Protein AF-A0A7V1QQS4-F1 (afdb_monomer)

Secondary structure (DSSP, 8-state):
--GGGGTEEEHHHHHHHTTS-HHHHHHHHHTTSS--EEETTEEEEEHHHHHHHHHH-S-TT---TT------EEEE-TTT--EEEESS--S-SSHHHHHHHHHHHHHHHHTT---PPP-------PPP----------

Foldseek 3Di:
DDPVVVQKDFLVRLCVLQVHDSVVSVVCCVQVNFDWDDDDPGTIHGPVRSVVCVVVPDRPDDDDPPDQDQPFDWDAAPQPRDIATHSDDDNHRDPVSVVVVVVVVVVVVVVPDDDDDPPPDPDPDDDDDDDDDDDDDD

Sequence (138 aa):
MDTARMGMLSVSEAAAALGIPRRTVVRWVRSGRIHGERVGPVWAIPAAEVDRLQAEGRPRLGLPKGTKLSRRYQGTCVVCGQAFTASRPARFCSARCSARWRARERTARRQGSGAVPPAEGFTDGPPRRHPASHSSGQ

Solvent-accessible surface area (backbone atoms only — not comparable to full-atom values): 8846 Å² total; per-residue (Å²): 135,72,55,70,80,72,46,42,28,45,49,63,55,47,16,61,77,67,75,45,61,46,70,56,49,52,51,30,40,78,68,69,64,42,75,58,45,77,59,86,99,43,59,30,28,41,42,70,54,51,52,48,39,66,75,76,37,74,75,89,82,66,78,58,96,84,65,76,74,81,61,55,34,71,43,56,11,83,78,78,68,46,74,35,76,30,82,50,90,68,59,49,71,43,73,67,45,48,49,54,51,52,50,52,52,52,52,42,62,75,66,71,63,92,72,80,79,77,88,80,80,83,71,97,60,83,81,78,85,73,80,90,78,79,90,80,88,136

Mean predicted aligned error: 17.07 Å

Nearest PDB structures (foldseek):
  6ama-assembly1_B  TM=8.420E-01  e=2.361E-03  Streptomyces venezuelae
  6ama-assembly1_A  TM=8.068E-01  e=3.062E-03  Streptomyces venezuelae
  6amk-assembly1_B  TM=8.789E-01  e=2.152E-02  Streptomyces venezuelae
  5i44-assembly4_F-2  TM=6.785E-01  e=2.361E-03  Bacillus subtilis subsp. subtilis str. 168
  5i44-assembly4_I-2  TM=6.576E-01  e=7.607E-03  Bacillus subtilis subsp. subtilis str. 168

Radius of gyration: 26.61 Å; Cα contacts (8 Å, |Δi|>4): 123; chains: 1; bounding box: 49×49×76 Å

Structure (mmCIF, N/CA/C/O backbone):
data_AF-A0A7V1QQS4-F1
#
_entry.id   AF-A0A7V1QQS4-F1
#
loop_
_atom_site.group_PDB
_atom_site.id
_atom_site.type_symbol
_atom_site.label_atom_id
_atom_site.label_alt_id
_atom_site.label_comp_id
_atom_site.label_asym_id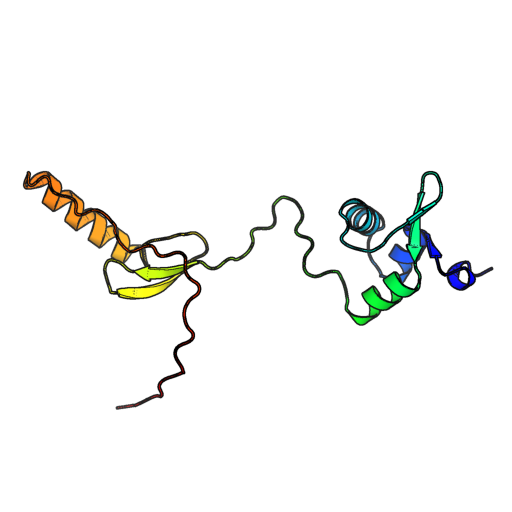
_atom_site.label_entity_id
_atom_site.label_seq_id
_atom_site.pdbx_PDB_ins_code
_atom_site.Cartn_x
_atom_site.Cartn_y
_atom_site.Cartn_z
_atom_site.occupancy
_atom_site.B_iso_or_equiv
_atom_site.auth_seq_id
_atom_site.auth_comp_id
_atom_site.auth_asym_id
_atom_site.auth_atom_id
_atom_site.pdbx_PDB_model_num
ATOM 1 N N . MET A 1 1 ? -14.427 -1.125 35.660 1.00 37.16 1 MET A N 1
ATOM 2 C CA . MET A 1 1 ? -15.566 -0.998 34.730 1.00 37.16 1 MET A CA 1
ATOM 3 C C . MET A 1 1 ? -14.989 -1.062 33.329 1.00 37.16 1 MET A C 1
ATOM 5 O O . MET A 1 1 ? -14.393 -0.091 32.890 1.00 37.16 1 MET A O 1
ATOM 9 N N . ASP A 1 2 ? -15.051 -2.237 32.704 1.00 42.53 2 ASP A N 1
ATOM 10 C CA . ASP A 1 2 ? -14.495 -2.504 31.374 1.00 42.53 2 ASP A CA 1
ATOM 11 C C . ASP A 1 2 ? -15.306 -1.797 30.283 1.00 42.53 2 ASP A C 1
ATOM 13 O O . ASP A 1 2 ? -16.403 -2.233 29.924 1.00 42.53 2 ASP A O 1
ATOM 17 N N . THR A 1 3 ? -14.748 -0.726 29.719 1.00 51.16 3 THR A N 1
ATOM 18 C CA . THR A 1 3 ? -15.269 -0.005 28.544 1.00 51.16 3 THR A CA 1
ATOM 19 C C . THR A 1 3 ? -15.437 -0.911 27.317 1.00 51.16 3 THR A C 1
ATOM 21 O O . THR A 1 3 ? -16.211 -0.589 26.417 1.00 51.16 3 THR A O 1
ATOM 24 N N . ALA A 1 4 ? -14.812 -2.098 27.315 1.00 45.38 4 ALA A N 1
ATOM 25 C CA . ALA A 1 4 ? -15.001 -3.143 26.309 1.00 45.38 4 ALA A CA 1
ATOM 26 C C . ALA A 1 4 ? -16.475 -3.566 26.129 1.00 45.38 4 ALA A C 1
ATOM 28 O O . ALA A 1 4 ? -16.871 -3.950 25.030 1.00 45.38 4 ALA A O 1
ATOM 29 N N . ARG A 1 5 ? -17.328 -3.428 27.158 1.00 50.91 5 ARG A N 1
ATOM 30 C CA . ARG A 1 5 ? -18.770 -3.727 27.042 1.00 50.91 5 ARG A CA 1
ATOM 31 C C . ARG A 1 5 ? -19.572 -2.707 26.223 1.00 50.91 5 ARG A C 1
ATOM 33 O O . ARG A 1 5 ? -20.674 -3.034 25.800 1.00 50.91 5 ARG A O 1
ATOM 40 N N . MET A 1 6 ? -19.036 -1.514 25.957 1.00 63.22 6 MET A N 1
ATOM 41 C CA . MET A 1 6 ? -19.658 -0.503 25.083 1.00 63.22 6 MET A CA 1
ATOM 42 C C . MET A 1 6 ? -19.162 -0.580 23.631 1.00 63.22 6 MET A C 1
ATOM 44 O O . MET A 1 6 ? -19.418 0.326 22.843 1.00 63.22 6 MET A O 1
ATOM 48 N N . GLY A 1 7 ? -18.460 -1.658 23.259 1.00 86.44 7 GLY A N 1
ATOM 49 C CA . GLY A 1 7 ? -18.121 -1.973 21.868 1.00 86.44 7 GLY A CA 1
ATOM 50 C C . GLY A 1 7 ? -17.153 -1.001 21.191 1.00 86.44 7 GLY A C 1
ATOM 51 O O . GLY A 1 7 ? -16.861 -1.175 20.011 1.00 86.44 7 GLY A O 1
ATOM 52 N N . MET A 1 8 ? -16.626 -0.007 21.908 1.00 89.81 8 MET A N 1
ATOM 53 C CA . MET A 1 8 ? -15.652 0.956 21.407 1.00 89.81 8 MET A CA 1
ATOM 54 C C . MET A 1 8 ? -14.504 1.126 22.392 1.00 89.81 8 MET A C 1
ATOM 56 O O . MET A 1 8 ? -14.709 1.283 23.592 1.00 89.81 8 MET A O 1
ATOM 60 N N . LEU A 1 9 ? -13.289 1.123 21.860 1.00 93.25 9 LEU A N 1
ATOM 61 C CA . LEU A 1 9 ? -12.052 1.335 22.590 1.00 93.25 9 LEU A CA 1
ATOM 62 C C . LEU A 1 9 ? -11.481 2.698 22.217 1.00 93.25 9 LEU A C 1
ATOM 64 O O . LEU A 1 9 ? -11.476 3.104 21.056 1.00 93.25 9 LEU A O 1
ATOM 68 N N . SER A 1 10 ? -10.916 3.404 23.185 1.00 93.88 10 SER A N 1
ATOM 69 C CA . SER A 1 10 ? -10.041 4.531 22.892 1.00 93.88 10 SER A CA 1
ATOM 70 C C . SER A 1 10 ? -8.813 4.069 22.101 1.00 93.88 10 SER A C 1
ATOM 72 O O . SER A 1 10 ? -8.389 2.912 22.150 1.00 93.88 10 SER A O 1
ATOM 74 N N . VAL A 1 11 ? -8.154 5.011 21.425 1.00 94.56 11 VAL A N 1
ATOM 75 C CA . VAL A 1 11 ? -6.859 4.752 20.772 1.00 94.56 11 VAL A CA 1
ATOM 76 C C . VAL A 1 11 ? -5.844 4.109 21.727 1.00 94.56 11 VAL A C 1
ATOM 78 O O . VAL A 1 11 ? -5.043 3.283 21.298 1.00 94.56 11 VAL A O 1
ATOM 81 N N . SER A 1 12 ? -5.839 4.507 23.003 1.00 94.69 12 SER A N 1
ATOM 82 C CA . SER A 1 12 ? -4.890 3.990 23.994 1.00 94.69 12 SER A CA 1
ATOM 83 C C . SER A 1 12 ? -5.196 2.539 24.374 1.00 94.69 12 SER A C 1
ATOM 85 O O . SER A 1 12 ? -4.273 1.731 24.425 1.00 94.69 12 SER A O 1
ATOM 87 N N . GLU A 1 13 ? -6.469 2.198 24.574 1.00 94.56 13 GLU A N 1
ATOM 88 C CA . GLU A 1 13 ? -6.901 0.822 24.860 1.00 94.56 13 GLU A CA 1
ATOM 89 C C . GLU A 1 13 ? -6.634 -0.094 23.660 1.00 94.56 13 GLU A C 1
ATOM 91 O O . GLU A 1 13 ? -6.006 -1.139 23.812 1.00 94.56 13 GLU A O 1
ATOM 96 N N . ALA A 1 14 ? -6.991 0.335 22.445 1.00 94.00 14 ALA A N 1
ATOM 97 C CA . ALA A 1 14 ? -6.694 -0.418 21.227 1.00 94.00 14 ALA A CA 1
ATOM 98 C C . ALA A 1 14 ? -5.179 -0.604 21.014 1.00 94.00 14 ALA A C 1
ATOM 100 O O . ALA A 1 14 ? -4.726 -1.660 20.583 1.00 94.00 14 ALA A O 1
ATOM 101 N N . ALA A 1 15 ? -4.370 0.411 21.334 1.00 94.44 15 ALA A N 1
ATOM 102 C CA . ALA A 1 15 ? -2.913 0.326 21.252 1.00 94.44 15 ALA A CA 1
ATOM 103 C C . ALA A 1 15 ? -2.333 -0.714 22.221 1.00 94.44 15 ALA A C 1
ATOM 105 O O . ALA A 1 15 ? -1.455 -1.484 21.823 1.00 94.44 15 ALA A O 1
ATOM 106 N N . ALA A 1 16 ? -2.835 -0.749 23.459 1.00 94.50 16 ALA A N 1
ATOM 107 C CA . ALA A 1 16 ? -2.453 -1.743 24.455 1.00 94.50 16 ALA A CA 1
ATOM 108 C C . ALA A 1 16 ? -2.872 -3.156 24.018 1.00 94.50 16 ALA A C 1
ATOM 110 O O . ALA A 1 16 ? -2.036 -4.057 24.012 1.00 94.50 16 ALA A O 1
ATOM 111 N N . ALA A 1 17 ? -4.113 -3.322 23.550 1.00 92.31 17 ALA A N 1
ATOM 112 C CA . ALA A 1 17 ? -4.643 -4.601 23.073 1.00 92.31 17 ALA A CA 1
ATOM 113 C C . ALA A 1 17 ? -3.878 -5.163 21.860 1.00 92.31 17 ALA A C 1
ATOM 115 O O . ALA A 1 17 ? -3.700 -6.373 21.733 1.00 92.31 17 ALA A O 1
ATOM 116 N N . LEU A 1 18 ? -3.397 -4.290 20.970 1.00 88.31 18 LEU A N 1
ATOM 117 C CA . LEU A 1 18 ? -2.648 -4.667 19.766 1.00 88.31 18 LEU A CA 1
ATOM 118 C C . LEU A 1 18 ? -1.126 -4.733 19.980 1.00 88.31 18 LEU A C 1
ATOM 120 O O . LEU A 1 18 ? -0.394 -5.088 19.050 1.00 88.31 18 LEU A O 1
ATOM 124 N N . GLY A 1 19 ? -0.621 -4.336 21.153 1.00 89.81 19 GLY A N 1
ATOM 125 C CA . GLY A 1 19 ? 0.816 -4.266 21.431 1.00 89.81 19 GLY A CA 1
ATOM 126 C C . GLY A 1 19 ? 1.575 -3.331 20.477 1.00 89.81 19 GLY A C 1
ATOM 127 O O . GLY A 1 19 ? 2.683 -3.645 20.031 1.00 89.81 19 GLY A O 1
ATOM 128 N N . ILE A 1 20 ? 0.974 -2.198 20.093 1.00 87.44 20 ILE A N 1
ATOM 129 C CA . ILE A 1 20 ? 1.573 -1.224 19.164 1.00 87.44 20 ILE A CA 1
ATOM 130 C C . ILE A 1 20 ? 1.556 0.199 19.723 1.00 87.44 20 ILE A C 1
ATOM 132 O O . ILE A 1 20 ? 0.678 0.555 20.500 1.00 87.44 20 ILE A O 1
ATOM 136 N N . PRO A 1 21 ? 2.479 1.080 19.291 1.00 91.44 21 PRO A N 1
ATOM 137 C CA . PRO A 1 21 ? 2.489 2.459 19.764 1.00 91.44 21 PRO A CA 1
ATOM 138 C C . PRO A 1 21 ? 1.196 3.206 19.412 1.00 91.44 21 PRO A C 1
ATOM 140 O O . PRO A 1 21 ? 0.790 3.231 18.248 1.00 91.44 21 PRO A O 1
ATOM 143 N N . ARG A 1 22 ? 0.629 3.940 20.378 1.00 94.19 22 ARG A N 1
ATOM 144 C CA . ARG A 1 22 ? -0.563 4.793 20.197 1.00 94.19 22 ARG A CA 1
ATOM 145 C C . ARG A 1 22 ? -0.488 5.686 18.952 1.00 94.19 22 ARG A C 1
ATOM 147 O O . ARG A 1 22 ? -1.451 5.788 18.200 1.00 94.19 22 ARG A O 1
ATOM 154 N N . ARG A 1 23 ? 0.676 6.294 18.677 1.00 92.31 23 ARG A N 1
ATOM 155 C CA . ARG A 1 23 ? 0.902 7.135 17.479 1.00 92.31 23 ARG A CA 1
ATOM 156 C C . ARG A 1 23 ? 0.627 6.401 16.162 1.00 92.31 23 ARG A C 1
ATOM 158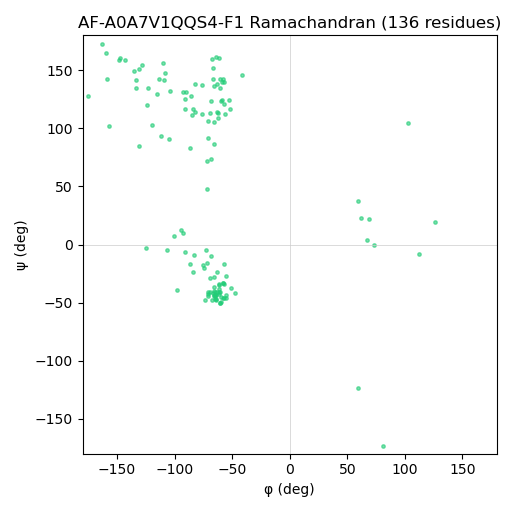 O O . ARG A 1 23 ? 0.182 7.014 15.196 1.00 92.31 23 ARG A O 1
ATOM 165 N N . THR A 1 24 ? 0.901 5.098 16.118 1.00 88.81 24 THR A N 1
ATOM 166 C CA . THR A 1 24 ? 0.685 4.247 14.947 1.00 88.81 24 THR A CA 1
ATOM 167 C C . THR A 1 24 ? -0.804 4.028 14.729 1.00 88.81 24 THR A C 1
ATOM 169 O O . THR A 1 24 ? -1.270 4.202 13.607 1.00 88.81 24 THR A O 1
ATOM 172 N N . VAL A 1 25 ? -1.543 3.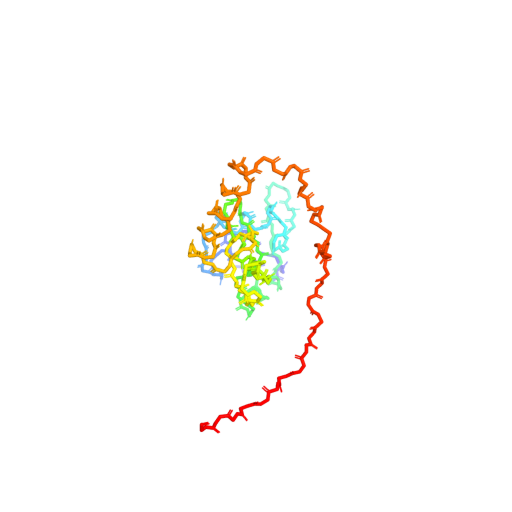752 15.806 1.00 92.19 25 VAL A N 1
ATOM 173 C CA . VAL A 1 25 ? -3.004 3.617 15.790 1.00 92.19 25 VAL A CA 1
ATOM 174 C C . VAL A 1 25 ? -3.658 4.917 15.319 1.00 92.19 25 VAL A C 1
ATOM 176 O O . VAL A 1 25 ? -4.400 4.900 14.343 1.00 92.19 25 VAL A O 1
ATOM 179 N N . VAL A 1 26 ? -3.283 6.071 15.895 1.00 92.25 26 VAL A N 1
ATOM 180 C CA . VAL A 1 26 ? -3.7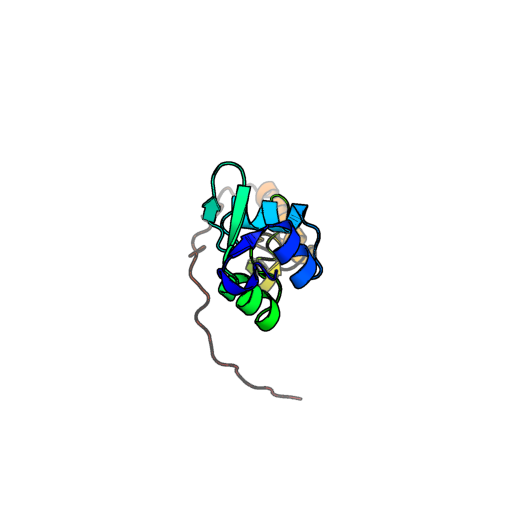62 7.390 15.426 1.00 92.25 26 VAL A CA 1
ATOM 181 C C . VAL A 1 26 ? -3.470 7.588 13.940 1.00 92.25 26 VAL A C 1
ATOM 183 O O . VAL A 1 26 ? -4.339 8.033 13.193 1.00 92.25 26 VAL A O 1
ATOM 186 N N . ARG A 1 27 ? -2.249 7.272 13.486 1.00 89.69 27 ARG A N 1
ATOM 187 C CA . ARG A 1 27 ? -1.878 7.405 12.072 1.00 89.69 27 ARG A CA 1
ATOM 188 C C . ARG A 1 27 ? -2.755 6.528 11.187 1.00 89.69 27 ARG A C 1
ATOM 190 O O . ARG A 1 27 ? -3.115 6.957 10.096 1.00 89.69 27 ARG A O 1
ATOM 197 N N . TRP A 1 28 ? -3.056 5.305 11.612 1.00 90.00 28 TRP A N 1
ATOM 198 C CA . TRP A 1 28 ? -3.876 4.373 10.847 1.00 90.00 28 TRP A CA 1
ATOM 199 C C . TRP A 1 28 ? -5.319 4.842 10.740 1.00 90.00 28 TRP A C 1
ATOM 201 O O . TRP A 1 28 ? -5.797 4.948 9.616 1.00 90.00 28 TRP A O 1
ATOM 211 N N . VAL A 1 29 ? -5.940 5.245 11.849 1.00 91.94 29 VAL A N 1
ATOM 212 C CA . VAL A 1 29 ? -7.299 5.807 11.837 1.00 91.94 29 VAL A CA 1
ATOM 213 C C . VAL A 1 29 ? -7.356 7.063 10.961 1.00 91.94 29 VAL A C 1
ATOM 215 O O . VAL A 1 29 ? -8.151 7.148 10.033 1.00 91.94 29 VAL A O 1
ATOM 218 N N . ARG A 1 30 ? -6.426 8.012 11.150 1.00 89.19 30 ARG A N 1
ATOM 219 C CA . ARG A 1 30 ? -6.378 9.258 10.356 1.00 89.19 30 ARG A CA 1
ATOM 220 C C . ARG A 1 30 ? -6.133 9.046 8.863 1.00 89.19 30 ARG A C 1
ATOM 222 O O . ARG A 1 30 ? -6.430 9.940 8.081 1.00 89.19 30 ARG A O 1
ATOM 229 N N . SER A 1 31 ? -5.528 7.924 8.478 1.00 83.00 31 SER A N 1
ATOM 230 C CA . SER A 1 31 ? -5.285 7.581 7.072 1.00 83.00 31 SER A CA 1
ATOM 231 C C . SER A 1 31 ? -6.300 6.584 6.512 1.00 83.00 31 SER A C 1
ATOM 233 O O . SER A 1 31 ? -6.099 6.116 5.396 1.00 83.00 31 SER A O 1
ATOM 235 N N . GLY A 1 32 ? -7.350 6.247 7.272 1.00 86.94 32 GLY A N 1
ATOM 236 C CA . GLY A 1 32 ? -8.402 5.318 6.855 1.00 86.94 32 GLY A CA 1
ATOM 237 C C . GLY A 1 32 ? -7.945 3.862 6.723 1.00 86.94 32 GLY A C 1
ATOM 238 O O . GLY A 1 32 ? -8.543 3.099 5.978 1.00 86.94 32 GLY A O 1
ATOM 239 N N . ARG A 1 33 ? -6.854 3.467 7.393 1.00 85.38 33 ARG A N 1
ATOM 240 C CA . ARG A 1 33 ? -6.308 2.093 7.321 1.00 85.38 33 ARG A CA 1
ATOM 241 C C . ARG A 1 33 ? -6.976 1.116 8.272 1.00 85.38 33 ARG A C 1
ATOM 243 O O . ARG A 1 33 ? -6.840 -0.085 8.079 1.00 85.38 33 ARG A O 1
ATOM 250 N N . ILE A 1 34 ? -7.563 1.643 9.336 1.00 90.69 34 ILE A N 1
ATOM 251 C CA . ILE A 1 34 ? -8.374 0.901 10.295 1.00 90.69 34 ILE A CA 1
ATOM 252 C C . ILE A 1 34 ? -9.613 1.740 10.564 1.00 90.69 34 ILE A C 1
ATOM 254 O O . ILE A 1 34 ? -9.540 2.975 10.497 1.00 90.69 34 ILE A O 1
ATOM 258 N N . HIS A 1 35 ? -10.723 1.075 10.850 1.00 91.38 35 HIS A N 1
ATOM 259 C CA . HIS A 1 35 ? -11.968 1.750 11.181 1.00 91.38 35 HIS A CA 1
ATOM 260 C C . HIS A 1 35 ? -11.824 2.505 12.505 1.00 91.38 35 HIS A C 1
ATOM 262 O O . HIS A 1 35 ? -11.240 2.016 13.473 1.00 91.38 35 HIS A O 1
ATOM 268 N N . GLY A 1 36 ? -12.327 3.730 12.532 1.00 92.56 36 GLY A N 1
ATOM 269 C CA . GLY A 1 36 ? -12.353 4.545 13.729 1.00 92.56 36 GLY A CA 1
ATOM 270 C C . GLY A 1 36 ? -13.413 5.621 13.599 1.00 92.56 36 GLY A C 1
ATOM 271 O O . GLY A 1 36 ? -13.619 6.188 12.528 1.00 92.56 36 GLY A O 1
ATOM 272 N N . GLU A 1 37 ? -14.076 5.900 14.707 1.00 93.19 37 GLU A N 1
ATOM 273 C CA . GLU A 1 37 ? -15.191 6.826 14.803 1.00 93.19 37 GLU A CA 1
ATOM 274 C C . GLU A 1 37 ? -14.786 8.031 15.645 1.00 93.19 37 GLU A C 1
ATOM 276 O O . GLU A 1 37 ? -14.024 7.925 16.611 1.00 93.19 37 GLU A O 1
ATOM 281 N N . ARG A 1 38 ? -15.257 9.216 15.252 1.00 92.06 38 ARG A N 1
ATOM 282 C CA . ARG A 1 38 ? -15.014 10.431 16.027 1.00 92.06 38 ARG A CA 1
ATOM 283 C C . ARG A 1 38 ? -16.042 10.542 17.140 1.00 92.06 38 ARG A C 1
ATOM 285 O O . ARG A 1 38 ? -17.219 10.752 16.873 1.00 92.06 38 ARG A O 1
ATOM 292 N N . VAL A 1 39 ? -15.562 10.496 18.377 1.00 88.94 39 VAL A N 1
ATOM 293 C CA . VAL A 1 39 ? -16.354 10.754 19.580 1.00 88.94 39 VAL A CA 1
ATOM 294 C C . VAL A 1 39 ? -15.836 12.058 20.182 1.00 88.94 39 VAL A C 1
ATOM 296 O O . VAL A 1 39 ? -14.821 12.096 20.880 1.00 88.94 39 VAL A O 1
ATOM 299 N N . GLY A 1 40 ? -16.474 13.169 19.812 1.00 87.81 40 GLY A N 1
ATOM 300 C CA . GLY A 1 40 ? -15.998 14.513 20.144 1.00 87.81 40 GLY A CA 1
ATOM 301 C C . GLY A 1 40 ? -14.588 14.788 19.583 1.00 87.81 40 GLY A C 1
ATOM 302 O O . GLY A 1 40 ? -14.381 14.684 18.367 1.00 87.81 40 GLY A O 1
ATOM 303 N N . PRO A 1 41 ? -13.597 15.154 20.424 1.00 87.56 41 PRO A N 1
ATOM 304 C CA . PRO A 1 41 ? -12.237 15.444 19.969 1.00 87.56 41 PRO A CA 1
ATOM 305 C C . PRO A 1 41 ? -11.357 14.194 19.801 1.00 87.56 41 PRO A C 1
ATOM 307 O O . PRO A 1 41 ? -10.240 14.305 19.288 1.00 87.56 41 PRO A O 1
ATOM 310 N N . VAL A 1 42 ? -11.816 13.018 20.237 1.00 88.69 42 VAL A N 1
ATOM 311 C CA . VAL A 1 42 ? -11.017 11.787 20.247 1.00 88.69 42 VAL A CA 1
ATOM 312 C C . VAL A 1 42 ? -11.499 10.776 19.210 1.00 88.69 42 VAL A C 1
ATOM 314 O O . VAL A 1 42 ? -12.644 10.795 18.764 1.00 88.69 42 VAL A O 1
ATOM 317 N N . TRP A 1 43 ? -10.587 9.887 18.816 1.00 93.69 43 TRP A N 1
ATOM 318 C CA . TRP A 1 43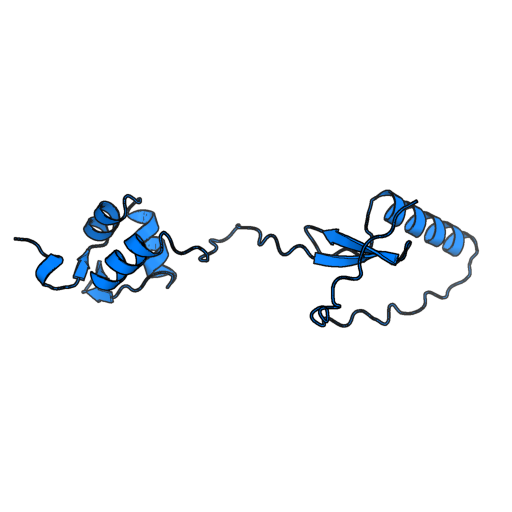 ? -10.911 8.713 18.013 1.00 93.69 43 TRP A CA 1
ATOM 319 C C . TRP A 1 43 ? -11.251 7.541 18.931 1.00 93.69 43 TRP A C 1
ATOM 321 O O . TRP A 1 43 ? -10.485 7.233 19.850 1.00 93.69 43 TRP A O 1
ATOM 331 N N . ALA A 1 44 ? -12.362 6.883 18.638 1.00 94.00 44 ALA A N 1
ATOM 332 C CA . ALA A 1 44 ? -12.742 5.595 19.183 1.00 94.00 44 ALA A CA 1
ATOM 333 C C . ALA A 1 44 ? -12.620 4.532 18.082 1.00 94.00 44 ALA A C 1
ATOM 335 O O . ALA A 1 44 ? -12.779 4.827 16.901 1.00 94.00 44 ALA A O 1
ATOM 336 N N . ILE A 1 45 ? -12.274 3.310 18.451 1.00 94.88 45 ILE A N 1
ATOM 337 C CA . ILE A 1 45 ? -12.035 2.187 17.546 1.00 94.88 45 ILE A CA 1
ATOM 338 C C . ILE A 1 45 ? -12.971 1.077 18.000 1.00 94.88 45 ILE A C 1
ATOM 340 O O . ILE A 1 45 ? -12.867 0.663 19.156 1.00 94.88 45 ILE A O 1
ATOM 344 N N . PRO A 1 46 ? -13.886 0.593 17.151 1.00 94.56 46 PRO A N 1
ATOM 345 C CA . PRO A 1 46 ? -14.783 -0.478 17.557 1.00 94.56 46 PRO A CA 1
ATOM 346 C C . PRO A 1 46 ? -14.028 -1.728 18.014 1.00 94.56 46 PRO A C 1
ATOM 348 O O . PRO A 1 46 ? -13.006 -2.088 17.434 1.00 94.56 46 PRO A O 1
ATOM 351 N N . ALA A 1 47 ? -14.537 -2.405 19.041 1.00 93.00 47 ALA A N 1
ATOM 352 C CA . ALA A 1 47 ? -13.938 -3.623 19.588 1.00 93.00 47 ALA A CA 1
ATOM 353 C C . ALA A 1 47 ? -13.751 -4.687 18.503 1.00 93.00 47 ALA A C 1
ATOM 355 O O . ALA A 1 47 ? -12.651 -5.201 18.340 1.00 93.00 47 ALA A O 1
ATOM 356 N N . ALA A 1 48 ? -14.764 -4.871 17.652 1.00 92.25 48 ALA A N 1
ATOM 357 C CA . ALA A 1 48 ? -14.701 -5.778 16.510 1.00 92.25 48 ALA A CA 1
ATOM 358 C C . ALA A 1 48 ? -13.560 -5.449 15.528 1.00 92.25 48 ALA A C 1
ATOM 360 O O . ALA A 1 48 ? -12.978 -6.349 14.927 1.00 92.25 48 ALA A O 1
ATOM 361 N N . GLU A 1 49 ? -13.210 -4.168 15.366 1.00 92.94 49 GLU A N 1
ATOM 362 C CA . GLU A 1 49 ? -12.067 -3.773 14.536 1.00 92.94 49 GLU A CA 1
ATOM 363 C C . GLU A 1 49 ? -10.749 -4.191 15.195 1.00 92.94 49 GLU A C 1
ATOM 365 O O . GLU A 1 49 ? -9.840 -4.669 14.517 1.00 92.94 49 GLU A O 1
ATOM 370 N N . VAL A 1 50 ? -10.638 -4.039 16.518 1.00 93.19 50 VAL A N 1
ATOM 371 C CA . VAL A 1 50 ? -9.468 -4.492 17.281 1.00 93.19 50 VAL A CA 1
ATOM 372 C C . VAL A 1 50 ? -9.342 -6.014 17.222 1.00 93.19 50 VAL A C 1
ATOM 374 O O . VAL A 1 50 ? -8.251 -6.500 16.926 1.00 93.19 50 VAL A O 1
ATOM 377 N N . ASP A 1 51 ? -10.442 -6.747 17.397 1.00 92.12 51 ASP A N 1
ATOM 378 C CA . ASP A 1 51 ? -10.482 -8.210 17.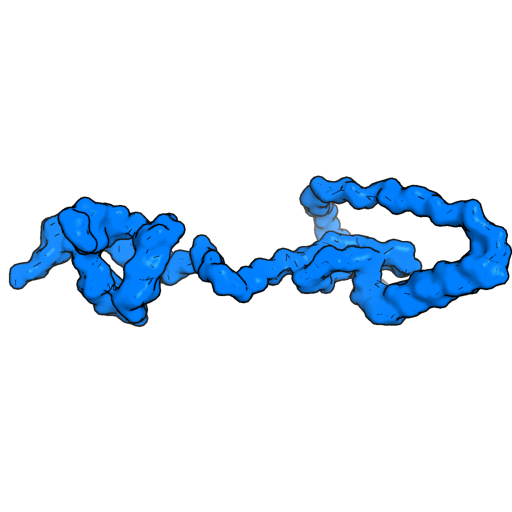296 1.00 92.12 51 ASP A CA 1
ATOM 379 C C . ASP A 1 51 ? -10.048 -8.679 15.899 1.00 92.12 51 ASP A C 1
ATOM 381 O O . ASP A 1 51 ? -9.189 -9.557 15.765 1.00 92.12 51 ASP A O 1
ATOM 385 N N . ARG A 1 52 ? -10.552 -8.028 14.836 1.00 90.88 52 ARG A N 1
ATOM 386 C CA . ARG A 1 52 ? -10.124 -8.298 13.453 1.00 90.88 52 ARG A CA 1
ATOM 387 C C . ARG A 1 52 ? -8.615 -8.112 13.297 1.00 90.88 52 ARG A C 1
ATOM 389 O O . ARG A 1 52 ? -7.939 -8.953 12.713 1.00 90.88 52 ARG A O 1
ATOM 396 N N . LEU A 1 53 ? -8.069 -7.022 13.836 1.00 88.81 53 LEU A N 1
ATOM 397 C CA . LEU A 1 53 ? -6.638 -6.714 13.766 1.00 88.81 53 LEU A CA 1
ATOM 398 C C . LEU A 1 53 ? -5.769 -7.663 14.600 1.00 88.81 53 LEU A C 1
ATOM 400 O O . LEU A 1 53 ? -4.608 -7.878 14.248 1.00 88.81 53 LEU A O 1
ATOM 404 N N . GLN A 1 54 ? -6.295 -8.228 15.686 1.00 87.81 54 GLN A N 1
ATOM 405 C CA . GLN A 1 54 ? -5.613 -9.276 16.444 1.00 87.81 54 GLN A CA 1
ATOM 406 C C . GLN A 1 54 ? -5.574 -10.593 15.658 1.00 87.81 54 GLN A C 1
ATOM 408 O O . GLN A 1 54 ? -4.527 -11.239 15.624 1.00 87.81 54 GLN A O 1
ATOM 413 N N . ALA A 1 55 ? -6.667 -10.954 14.979 1.00 82.94 55 ALA A N 1
ATOM 414 C CA . ALA A 1 55 ? -6.773 -12.189 14.201 1.00 82.94 55 ALA A CA 1
ATOM 415 C C . ALA A 1 55 ? -5.985 -12.147 12.876 1.00 82.94 55 ALA A C 1
ATOM 417 O O . ALA A 1 55 ? -5.227 -13.062 12.556 1.00 82.94 55 ALA A O 1
ATOM 418 N N . GLU A 1 56 ? -6.138 -11.076 12.096 1.00 79.69 56 GLU A N 1
ATOM 419 C CA . GLU A 1 56 ? -5.517 -10.917 10.770 1.00 79.69 56 GLU A CA 1
ATOM 420 C C . GLU A 1 56 ? -4.100 -10.323 10.850 1.00 79.69 56 GLU A C 1
ATOM 422 O O . GLU A 1 56 ? -3.302 -10.401 9.905 1.00 79.69 56 GLU A O 1
ATOM 427 N N . GLY A 1 57 ? -3.777 -9.721 11.994 1.00 74.31 57 GLY A N 1
ATOM 428 C CA . GLY A 1 57 ? -2.564 -8.959 12.216 1.00 74.31 57 GLY A CA 1
ATOM 429 C C . GLY A 1 57 ? -2.641 -7.530 11.672 1.00 74.31 57 GLY A C 1
ATOM 430 O O . GLY A 1 57 ? -3.664 -7.015 11.222 1.00 74.31 57 GLY A O 1
ATOM 431 N N . ARG A 1 58 ? -1.497 -6.843 11.727 1.00 73.81 58 ARG A N 1
ATOM 432 C CA . ARG A 1 58 ? -1.390 -5.428 11.342 1.00 73.81 58 ARG A CA 1
ATOM 433 C C . ARG A 1 58 ? -1.786 -5.227 9.868 1.00 73.81 58 ARG A C 1
ATOM 435 O O . ARG A 1 58 ? -1.346 -6.024 9.035 1.00 73.81 58 ARG A O 1
ATOM 442 N N . PRO A 1 59 ? -2.473 -4.124 9.502 1.00 69.12 59 PRO A N 1
ATOM 443 C CA . PRO A 1 59 ? -2.865 -3.854 8.120 1.00 69.12 59 PRO A CA 1
ATOM 444 C C . PRO A 1 59 ? -1.636 -3.866 7.205 1.00 69.12 59 PRO A C 1
ATOM 446 O O . PRO A 1 59 ? -0.756 -3.003 7.311 1.00 69.12 59 PRO A O 1
ATOM 449 N N . ARG A 1 60 ? -1.548 -4.866 6.318 1.00 55.50 60 ARG A N 1
ATOM 450 C CA . ARG A 1 60 ? -0.335 -5.124 5.521 1.00 55.50 60 ARG A CA 1
ATOM 451 C C . ARG A 1 60 ? -0.131 -4.135 4.373 1.00 55.50 60 ARG A C 1
ATOM 453 O O . ARG A 1 60 ? 1.003 -3.965 3.931 1.00 55.50 60 ARG A O 1
ATOM 460 N N . LEU A 1 61 ? -1.166 -3.402 3.955 1.00 54.56 61 LEU A N 1
ATOM 461 C CA . LEU A 1 61 ? -1.013 -2.260 3.052 1.00 54.56 61 LEU A CA 1
ATOM 462 C C . LEU A 1 61 ? -1.754 -1.022 3.549 1.00 54.56 61 LEU A C 1
ATOM 464 O O . LEU A 1 61 ? -2.830 -0.651 3.104 1.00 54.56 61 LEU A O 1
ATOM 468 N N . GLY A 1 62 ? -1.058 -0.301 4.417 1.00 52.41 62 GLY A N 1
ATOM 469 C CA . GLY A 1 62 ? -1.074 1.146 4.382 1.00 52.41 62 GLY A CA 1
ATOM 470 C C . GLY A 1 62 ? 0.349 1.631 4.157 1.00 52.41 62 GLY A C 1
ATOM 471 O O . GLY A 1 62 ? 1.140 1.637 5.103 1.00 52.41 62 GLY A O 1
ATOM 472 N N . LEU A 1 63 ? 0.715 2.053 2.946 1.00 52.84 63 LEU A N 1
ATOM 473 C CA . LEU A 1 63 ? 2.075 2.548 2.723 1.00 52.84 63 LEU A CA 1
ATOM 474 C C . LEU A 1 63 ? 2.172 4.019 3.159 1.00 52.84 63 LEU A C 1
ATOM 476 O O . LEU A 1 63 ? 1.458 4.867 2.628 1.00 52.84 63 LEU A O 1
ATOM 480 N N . PRO A 1 64 ? 2.955 4.356 4.204 1.00 49.38 64 PRO A N 1
ATOM 481 C CA . PRO A 1 64 ? 3.286 5.747 4.503 1.00 49.38 64 PRO A CA 1
ATOM 482 C C . PRO A 1 64 ? 4.182 6.338 3.403 1.00 49.38 64 PRO A C 1
ATOM 484 O O . PRO A 1 64 ? 4.843 5.607 2.663 1.00 49.38 64 PRO A O 1
ATOM 487 N N . LYS A 1 65 ? 4.224 7.674 3.313 1.00 36.41 65 LYS A N 1
ATOM 488 C CA . LYS A 1 65 ? 5.079 8.406 2.365 1.00 36.41 65 LYS A CA 1
ATOM 489 C C . LYS A 1 65 ? 6.531 7.910 2.503 1.00 36.41 65 LYS A C 1
ATOM 491 O O . LYS A 1 65 ? 7.110 8.027 3.578 1.00 36.41 65 LYS A O 1
ATOM 496 N N . GLY A 1 66 ? 7.085 7.317 1.440 1.00 46.41 66 GLY A N 1
ATOM 497 C CA . GLY A 1 66 ? 8.474 6.827 1.386 1.00 46.41 66 GLY A CA 1
ATOM 498 C C . GLY A 1 66 ? 8.665 5.306 1.310 1.00 46.41 66 GLY A C 1
ATOM 499 O O . GLY A 1 66 ? 9.780 4.857 1.046 1.00 46.41 66 GLY A O 1
ATOM 500 N N . THR A 1 67 ? 7.619 4.488 1.466 1.00 50.78 67 THR A N 1
ATOM 501 C CA . THR A 1 67 ? 7.741 3.043 1.209 1.00 50.78 67 THR A CA 1
ATOM 502 C C . THR A 1 67 ? 7.755 2.787 -0.303 1.00 50.78 67 THR A C 1
ATOM 504 O O . THR A 1 67 ? 6.759 3.015 -0.988 1.00 50.78 67 THR A O 1
ATOM 507 N N . LYS A 1 68 ? 8.891 2.329 -0.850 1.00 47.69 68 LYS A N 1
ATOM 508 C CA . LYS A 1 68 ? 8.989 1.925 -2.261 1.00 47.69 68 LYS A CA 1
ATOM 509 C C . LYS A 1 68 ? 8.169 0.649 -2.445 1.00 47.69 68 LYS A C 1
ATOM 511 O O . LYS A 1 68 ? 8.552 -0.392 -1.917 1.00 47.69 68 LYS A O 1
ATOM 516 N N . LEU A 1 69 ? 7.066 0.713 -3.196 1.00 53.41 69 LEU A N 1
ATOM 517 C CA . LEU A 1 69 ? 6.453 -0.507 -3.716 1.00 53.41 69 LEU A CA 1
ATOM 518 C C . LEU A 1 69 ? 7.530 -1.232 -4.524 1.00 53.41 69 LEU A C 1
ATOM 520 O O . LEU A 1 69 ? 8.057 -0.679 -5.489 1.00 53.41 69 LEU A O 1
ATOM 524 N N . SER A 1 70 ? 7.848 -2.465 -4.146 1.00 52.91 70 SER A N 1
ATOM 525 C CA . SER A 1 70 ? 8.688 -3.375 -4.923 1.00 52.91 70 SER A CA 1
ATOM 526 C C . SER A 1 70 ? 7.931 -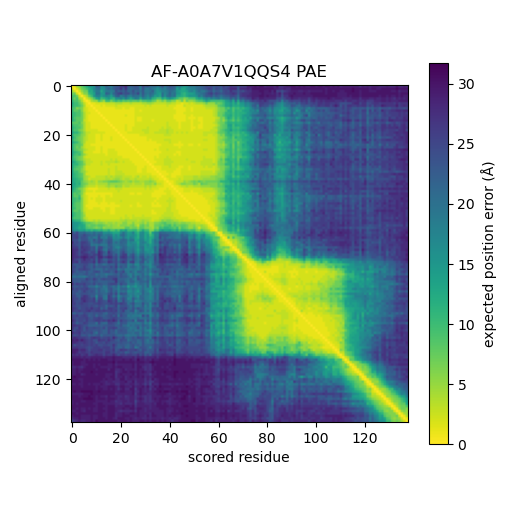3.866 -6.159 1.00 52.91 70 SER A C 1
ATOM 528 O O . SER A 1 70 ? 7.883 -5.063 -6.434 1.00 52.91 70 SER A O 1
ATOM 530 N N . ARG A 1 71 ? 7.308 -2.946 -6.912 1.00 57.38 71 ARG A N 1
ATOM 531 C CA . ARG A 1 71 ? 6.720 -3.236 -8.214 1.00 57.38 71 ARG A CA 1
ATOM 532 C C . ARG A 1 71 ? 7.899 -3.591 -9.116 1.00 57.38 71 ARG A C 1
ATOM 534 O O . ARG A 1 71 ? 8.531 -2.726 -9.714 1.00 57.38 71 ARG A O 1
ATOM 541 N N . ARG A 1 72 ? 8.273 -4.871 -9.082 1.00 66.56 72 ARG A N 1
ATOM 542 C CA . ARG A 1 72 ? 9.308 -5.437 -9.928 1.00 66.56 72 ARG A CA 1
ATOM 543 C C . ARG A 1 72 ? 8.757 -5.337 -11.334 1.00 66.56 72 ARG A C 1
ATOM 545 O O . ARG A 1 72 ? 7.817 -6.041 -11.686 1.00 66.56 72 ARG A O 1
ATOM 552 N N . TYR A 1 73 ? 9.293 -4.394 -12.086 1.00 71.31 73 TYR A N 1
ATOM 553 C CA . TYR A 1 73 ? 8.995 -4.224 -13.484 1.00 71.31 73 TYR A CA 1
ATOM 554 C C . TYR A 1 73 ? 9.460 -5.482 -14.209 1.00 71.31 73 TYR A C 1
ATOM 556 O O . TYR A 1 73 ? 10.653 -5.794 -14.200 1.00 71.31 73 TYR A O 1
ATOM 564 N N . GLN A 1 74 ? 8.507 -6.225 -14.757 1.00 84.62 74 GLN A N 1
ATOM 565 C CA . GLN A 1 74 ? 8.772 -7.381 -15.599 1.00 84.62 74 GLN A CA 1
ATOM 566 C C . GLN A 1 74 ? 8.791 -6.891 -17.040 1.00 84.62 74 GLN A C 1
ATOM 568 O O . GLN A 1 74 ? 7.900 -6.151 -17.451 1.00 84.62 74 GLN A O 1
ATOM 573 N N . GLY A 1 75 ? 9.810 -7.263 -17.801 1.00 86.38 75 GLY A N 1
ATOM 574 C CA . GLY A 1 75 ? 9.898 -6.869 -19.198 1.00 86.38 75 GLY A CA 1
ATOM 575 C C . GLY A 1 75 ? 10.893 -7.713 -19.966 1.00 86.38 75 GLY A C 1
ATOM 576 O O . GLY A 1 75 ? 11.638 -8.502 -19.387 1.00 86.38 75 GLY A O 1
ATOM 577 N N . THR A 1 76 ? 10.912 -7.523 -21.278 1.00 94.25 76 THR A N 1
ATOM 578 C CA . THR A 1 76 ? 11.803 -8.244 -22.186 1.00 94.25 76 THR A CA 1
ATOM 579 C C . THR A 1 76 ? 12.944 -7.333 -22.616 1.00 94.25 76 THR A C 1
ATOM 581 O O . THR A 1 76 ? 12.742 -6.172 -22.971 1.00 94.25 76 THR A O 1
ATOM 584 N N . CYS A 1 77 ? 14.175 -7.833 -22.548 1.00 91.88 77 CYS A N 1
ATOM 585 C CA . CYS A 1 77 ? 15.354 -7.073 -22.939 1.00 91.88 77 CYS A CA 1
ATOM 586 C C . CYS A 1 77 ? 15.372 -6.844 -24.456 1.00 91.88 77 CYS A C 1
ATOM 588 O O . CYS A 1 77 ? 15.450 -7.804 -25.216 1.00 91.88 77 CYS A O 1
ATOM 590 N N . VAL A 1 78 ? 15.431 -5.589 -24.910 1.00 90.94 78 VAL A N 1
ATOM 591 C CA . VAL A 1 78 ? 15.455 -5.259 -26.355 1.00 90.94 78 VAL A CA 1
ATOM 592 C C . VAL A 1 78 ? 16.751 -5.674 -27.070 1.00 90.94 78 VAL A C 1
ATOM 594 O O . VAL A 1 78 ? 16.851 -5.601 -28.288 1.00 90.94 78 VAL A O 1
ATOM 597 N N . VAL A 1 79 ? 17.776 -6.082 -26.314 1.00 90.62 79 VAL A N 1
ATOM 598 C CA . VAL A 1 79 ? 19.096 -6.461 -26.847 1.00 90.62 79 VAL A CA 1
ATOM 599 C C . VAL A 1 79 ? 19.248 -7.968 -26.998 1.00 90.62 79 VAL A C 1
ATOM 601 O O . VAL A 1 79 ? 19.887 -8.413 -27.949 1.00 90.62 79 VAL A O 1
ATOM 604 N N . CYS A 1 80 ? 18.731 -8.745 -26.044 1.00 91.25 80 CYS A N 1
ATOM 605 C CA . CYS A 1 80 ? 18.916 -10.198 -26.002 1.00 91.25 80 CYS A CA 1
ATOM 606 C C . CYS A 1 80 ? 17.612 -11.001 -25.934 1.00 91.25 80 CYS A C 1
ATOM 608 O O . CYS A 1 80 ? 17.677 -12.223 -25.907 1.00 91.25 80 CYS A O 1
ATOM 610 N N . GLY A 1 81 ? 16.448 -10.353 -25.854 1.00 90.25 81 GLY A N 1
ATOM 611 C CA . GLY A 1 81 ? 15.144 -11.022 -25.824 1.00 90.25 81 GLY A CA 1
ATOM 612 C C . GLY A 1 81 ? 14.802 -11.739 -24.513 1.00 90.25 81 GLY A C 1
ATOM 613 O O . GLY A 1 81 ? 13.723 -12.302 -24.398 1.00 90.25 81 GLY A O 1
ATOM 614 N N . GLN A 1 82 ? 15.682 -11.725 -23.509 1.00 89.81 82 GLN A N 1
ATOM 615 C CA . GLN A 1 82 ? 15.419 -12.376 -22.222 1.00 89.81 82 GLN A CA 1
ATOM 616 C C . GLN A 1 82 ? 14.449 -11.561 -21.360 1.00 89.81 82 GLN A C 1
ATOM 618 O O . GLN A 1 82 ? 14.598 -10.339 -21.236 1.00 89.81 82 GLN A O 1
ATOM 623 N N . ALA A 1 83 ? 13.497 -12.250 -20.727 1.00 91.00 83 ALA A N 1
ATOM 624 C CA . ALA A 1 83 ? 12.650 -11.677 -19.689 1.00 91.00 83 ALA A CA 1
ATOM 625 C C . ALA A 1 83 ? 13.487 -11.339 -18.444 1.00 91.00 83 ALA A C 1
ATOM 627 O O . ALA A 1 83 ? 14.418 -12.061 -18.087 1.00 91.00 83 ALA A O 1
ATOM 628 N N . PHE A 1 84 ? 13.178 -10.231 -17.777 1.00 89.31 84 PHE A N 1
ATOM 629 C CA . PHE A 1 84 ? 13.867 -9.816 -16.560 1.00 89.31 84 PHE A CA 1
ATOM 630 C C . PHE A 1 84 ? 12.932 -9.086 -15.602 1.00 89.31 84 PHE A C 1
ATOM 632 O O . PHE A 1 84 ? 11.898 -8.548 -15.996 1.00 89.31 84 PHE A O 1
ATOM 639 N N . THR A 1 85 ? 13.336 -9.035 -14.331 1.00 87.75 85 THR A N 1
ATOM 640 C CA . THR A 1 85 ? 12.646 -8.274 -13.285 1.00 87.75 85 THR A CA 1
ATOM 641 C C . THR A 1 85 ? 13.543 -7.155 -12.768 1.00 87.75 85 THR A C 1
ATOM 643 O O . THR A 1 85 ? 14.681 -7.420 -12.385 1.00 87.75 85 THR A O 1
ATOM 646 N N . ALA A 1 86 ? 13.046 -5.923 -12.706 1.00 80.69 86 ALA A N 1
ATOM 647 C CA . ALA A 1 86 ? 13.810 -4.764 -12.251 1.00 80.69 86 ALA A CA 1
ATOM 648 C C . ALA A 1 86 ? 13.047 -3.945 -11.212 1.00 80.69 86 ALA A C 1
ATOM 650 O O . ALA A 1 86 ? 11.827 -3.864 -11.225 1.00 80.69 86 ALA A O 1
ATOM 651 N N . SER A 1 87 ? 13.766 -3.269 -10.321 1.00 75.31 87 SER A N 1
ATOM 652 C CA . SER A 1 87 ? 13.153 -2.414 -9.292 1.00 75.31 87 SER A CA 1
ATOM 653 C C . SER A 1 87 ? 12.573 -1.097 -9.841 1.00 75.31 87 SER A C 1
ATOM 655 O O . SER A 1 87 ? 12.008 -0.316 -9.079 1.00 75.31 87 SER A O 1
ATOM 657 N N . ARG A 1 88 ? 12.764 -0.809 -11.136 1.00 74.12 88 ARG A N 1
ATOM 658 C CA . ARG A 1 88 ? 12.275 0.371 -11.874 1.00 74.12 88 ARG A CA 1
ATOM 659 C C . ARG A 1 88 ? 12.001 -0.035 -13.333 1.00 74.12 88 ARG A C 1
ATOM 661 O O . ARG A 1 88 ? 12.608 -1.014 -13.774 1.00 74.12 88 ARG A O 1
ATOM 668 N N . PRO A 1 89 ? 11.171 0.704 -14.092 1.00 80.88 89 PRO A N 1
ATOM 669 C CA . PRO A 1 89 ? 11.028 0.494 -15.531 1.00 80.88 89 PRO A CA 1
ATOM 670 C C . PRO A 1 89 ? 12.390 0.528 -16.229 1.00 80.88 89 PRO A C 1
ATOM 672 O O . PRO A 1 89 ? 13.150 1.486 -16.082 1.00 80.88 89 PRO A O 1
ATOM 675 N N . ALA A 1 90 ? 12.717 -0.536 -16.954 1.00 85.44 90 ALA A N 1
ATOM 676 C CA . ALA A 1 90 ? 13.970 -0.664 -17.686 1.00 85.44 90 ALA A CA 1
ATOM 677 C C . ALA A 1 90 ? 13.721 -1.384 -19.015 1.00 85.44 90 ALA A C 1
ATOM 679 O O . ALA A 1 90 ? 12.726 -2.082 -19.175 1.00 85.44 90 ALA A O 1
ATOM 680 N N . ARG A 1 91 ? 14.632 -1.208 -19.977 1.00 88.88 91 ARG A N 1
ATOM 681 C CA . ARG A 1 91 ? 14.566 -1.840 -21.313 1.00 88.88 91 ARG A CA 1
ATOM 682 C C . ARG A 1 91 ? 15.581 -2.975 -21.487 1.00 88.88 91 ARG A C 1
ATOM 684 O O . ARG A 1 91 ? 15.607 -3.632 -22.525 1.00 88.88 91 ARG A O 1
ATOM 691 N N . PHE A 1 92 ? 16.443 -3.183 -20.490 1.00 92.56 92 PHE A N 1
ATOM 692 C CA . PHE A 1 92 ? 17.578 -4.098 -20.561 1.00 92.56 92 PHE A CA 1
ATOM 693 C C . PHE A 1 92 ? 17.656 -4.963 -19.306 1.00 92.56 92 PHE A C 1
ATOM 695 O O . PHE A 1 92 ? 17.482 -4.454 -18.200 1.00 92.56 92 PHE A O 1
ATOM 702 N N . CYS A 1 93 ? 18.010 -6.237 -19.479 1.00 89.56 93 CYS A N 1
ATOM 703 C CA . CYS A 1 93 ? 18.161 -7.175 -18.367 1.00 89.56 93 CYS A CA 1
ATOM 704 C C . CYS A 1 93 ? 19.436 -6.958 -17.532 1.00 89.56 93 CYS A C 1
ATOM 706 O O . CYS A 1 93 ? 19.505 -7.427 -16.402 1.00 89.56 93 CYS A O 1
ATOM 708 N N . SER A 1 94 ? 20.461 -6.279 -18.068 1.00 87.94 94 SER A N 1
ATOM 709 C CA . SER A 1 94 ? 21.756 -6.100 -17.393 1.00 87.94 94 SER A CA 1
ATOM 710 C C . SER A 1 94 ? 22.571 -4.920 -17.934 1.00 87.94 94 SER A C 1
ATOM 712 O O . SER A 1 94 ? 22.333 -4.427 -19.043 1.00 87.94 94 SER A O 1
ATOM 714 N N . ALA A 1 95 ? 23.595 -4.510 -17.173 1.00 89.25 95 ALA A N 1
ATOM 715 C CA . ALA A 1 95 ? 24.575 -3.499 -17.582 1.00 89.25 95 ALA A CA 1
ATOM 716 C C . ALA A 1 95 ? 25.314 -3.875 -18.881 1.00 89.25 95 ALA A C 1
ATOM 718 O O . ALA A 1 95 ? 25.614 -3.013 -19.703 1.00 89.25 95 ALA A O 1
ATOM 719 N N . ARG A 1 96 ? 25.548 -5.172 -19.116 1.00 93.56 96 ARG A N 1
ATOM 720 C CA . ARG A 1 96 ? 26.176 -5.661 -20.351 1.00 93.56 96 ARG A CA 1
ATOM 721 C C . ARG A 1 96 ? 25.290 -5.412 -21.571 1.00 93.56 96 ARG A C 1
ATOM 723 O O . ARG A 1 96 ? 25.774 -4.941 -22.598 1.00 93.56 96 ARG A O 1
ATOM 730 N N . CYS A 1 97 ? 23.991 -5.695 -21.461 1.00 91.69 97 CYS A N 1
ATOM 731 C CA . CYS A 1 97 ? 23.051 -5.445 -22.553 1.00 91.69 97 CYS A CA 1
ATOM 732 C C . CYS A 1 97 ? 22.884 -3.946 -22.825 1.00 91.69 97 CYS A C 1
ATOM 734 O O . CYS A 1 97 ? 22.916 -3.539 -23.985 1.00 91.69 97 CYS A O 1
ATOM 736 N N . SER A 1 98 ? 22.800 -3.110 -21.785 1.00 91.88 98 SER A N 1
ATOM 737 C CA . SER A 1 98 ? 22.723 -1.655 -21.974 1.00 91.88 98 SER A CA 1
ATOM 738 C C . SER A 1 98 ? 24.008 -1.072 -22.583 1.00 91.88 98 SER A C 1
ATOM 740 O O . SER A 1 98 ? 23.933 -0.201 -23.449 1.00 91.88 98 SER A O 1
ATOM 742 N N . ALA A 1 99 ? 25.187 -1.588 -22.217 1.00 90.62 99 ALA A N 1
ATOM 743 C CA . ALA A 1 99 ? 26.458 -1.203 -22.830 1.00 90.62 99 ALA A CA 1
ATOM 744 C C . ALA A 1 99 ? 26.531 -1.602 -24.314 1.00 90.62 99 ALA A C 1
ATOM 746 O O . ALA A 1 99 ? 26.929 -0.785 -25.146 1.00 90.62 99 ALA A O 1
ATOM 747 N N . ARG A 1 100 ? 26.087 -2.819 -24.665 1.00 90.56 100 ARG A N 1
ATOM 748 C CA . ARG A 1 100 ? 26.031 -3.294 -26.059 1.00 90.56 100 ARG A CA 1
ATOM 749 C C . ARG A 1 100 ? 25.101 -2.432 -26.914 1.00 90.56 100 ARG A C 1
ATOM 751 O O . ARG A 1 100 ? 25.468 -2.081 -28.031 1.00 90.56 100 ARG A O 1
ATOM 758 N N . TRP A 1 101 ? 23.934 -2.060 -26.387 1.00 89.94 101 TRP A N 1
ATOM 759 C CA . TRP A 1 101 ? 23.013 -1.141 -27.063 1.00 89.94 101 TRP A CA 1
ATOM 760 C C . TRP A 1 101 ? 23.656 0.230 -27.313 1.00 89.94 101 TRP A C 1
ATOM 762 O O . TRP A 1 101 ? 23.706 0.692 -28.449 1.00 89.94 101 TRP A O 1
ATOM 772 N N . ARG A 1 102 ? 24.253 0.840 -26.280 1.00 88.25 102 ARG A N 1
ATOM 773 C CA . ARG A 1 102 ? 24.949 2.135 -26.403 1.00 88.25 102 ARG A CA 1
ATOM 774 C C . ARG A 1 102 ? 26.140 2.086 -27.360 1.00 88.25 102 ARG A C 1
ATOM 776 O O . ARG A 1 102 ? 26.438 3.076 -28.019 1.00 88.25 102 ARG A O 1
ATOM 783 N N . ALA A 1 103 ? 26.855 0.964 -27.430 1.00 85.06 103 ALA A N 1
ATOM 784 C CA . ALA A 1 103 ? 27.931 0.777 -28.399 1.00 85.06 103 ALA A CA 1
ATOM 785 C C . ALA A 1 103 ? 27.389 0.803 -29.835 1.00 85.06 103 ALA A C 1
ATOM 787 O O . ALA A 1 103 ? 27.912 1.571 -30.638 1.00 85.06 103 ALA A O 1
ATOM 788 N N . ARG A 1 104 ? 26.300 0.062 -30.107 1.00 81.88 104 ARG A N 1
ATOM 789 C CA . ARG A 1 104 ? 25.609 0.057 -31.410 1.00 81.88 104 ARG A CA 1
ATOM 790 C C . ARG A 1 104 ? 25.139 1.454 -31.816 1.00 81.88 104 ARG A C 1
ATOM 792 O O . ARG A 1 104 ? 25.401 1.876 -32.938 1.00 81.88 104 ARG A O 1
ATOM 799 N N . GLU A 1 105 ? 24.513 2.194 -30.899 1.00 78.62 105 GLU A N 1
ATOM 800 C CA . GLU A 1 105 ? 24.075 3.573 -31.162 1.00 78.62 105 GLU A CA 1
ATOM 801 C C . GLU A 1 105 ? 25.250 4.516 -31.458 1.00 78.62 105 GLU A C 1
ATOM 803 O O . GLU A 1 105 ? 25.163 5.341 -32.365 1.00 78.62 105 GLU A O 1
ATOM 808 N N . ARG A 1 106 ? 26.372 4.397 -30.733 1.00 71.38 106 ARG A N 1
ATOM 809 C CA . ARG A 1 106 ? 27.568 5.218 -30.995 1.00 71.38 106 ARG A CA 1
ATOM 810 C C . ARG A 1 106 ? 28.178 4.930 -32.365 1.00 71.38 106 ARG A C 1
ATOM 812 O O . ARG A 1 106 ? 28.576 5.873 -33.042 1.00 71.38 106 ARG A O 1
ATOM 819 N N . THR A 1 107 ? 28.247 3.664 -32.781 1.00 70.00 107 THR A N 1
ATOM 820 C CA . THR A 1 107 ? 28.704 3.301 -34.132 1.00 70.00 107 THR A CA 1
ATOM 821 C C . THR A 1 107 ? 27.747 3.804 -35.208 1.00 70.00 107 THR A C 1
ATOM 823 O O . THR A 1 107 ? 28.214 4.406 -36.166 1.00 70.00 107 THR A O 1
ATOM 826 N N . ALA A 1 108 ? 26.429 3.670 -35.018 1.00 67.62 108 ALA A N 1
ATOM 827 C CA . ALA A 1 108 ? 25.433 4.170 -35.970 1.00 67.62 108 ALA A CA 1
ATOM 828 C C . ALA A 1 108 ? 25.509 5.698 -36.144 1.00 67.62 108 ALA A C 1
ATOM 830 O O . ALA A 1 108 ? 25.466 6.200 -37.263 1.00 67.62 108 ALA A O 1
ATOM 831 N N . ARG A 1 109 ? 25.716 6.445 -35.047 1.00 60.44 109 ARG A N 1
ATOM 832 C CA . ARG A 1 109 ? 25.924 7.905 -35.091 1.00 60.44 109 ARG A CA 1
ATOM 833 C C . ARG A 1 109 ? 27.217 8.299 -35.805 1.00 60.44 109 ARG A C 1
ATOM 835 O O . ARG A 1 109 ? 27.211 9.260 -36.561 1.00 60.44 109 ARG A O 1
ATOM 842 N N . ARG A 1 110 ? 28.314 7.563 -35.587 1.00 60.41 110 ARG A N 1
ATOM 843 C CA . ARG A 1 110 ? 29.585 7.790 -36.302 1.00 60.41 110 ARG A CA 1
ATOM 844 C C . ARG A 1 110 ? 29.475 7.502 -37.801 1.00 60.41 110 ARG A C 1
ATOM 846 O O . ARG A 1 110 ? 30.200 8.109 -38.573 1.00 60.41 110 ARG A O 1
ATOM 853 N N . GLN A 1 111 ? 28.576 6.603 -38.193 1.00 62.25 111 GLN A N 1
ATOM 854 C CA . GLN A 1 111 ? 28.340 6.199 -39.582 1.00 62.25 111 GLN A CA 1
ATOM 855 C C . GLN A 1 111 ? 27.228 7.016 -40.275 1.00 62.25 111 GLN A C 1
ATOM 857 O O . GLN A 1 111 ? 26.805 6.662 -41.370 1.00 62.25 111 GLN A O 1
ATOM 862 N N . GLY A 1 112 ? 26.745 8.107 -39.661 1.00 56.00 112 GLY A N 1
ATOM 863 C CA . GLY A 1 112 ? 25.962 9.138 -40.354 1.00 56.00 112 GLY A CA 1
ATOM 864 C C . GLY A 1 112 ? 24.624 8.698 -40.963 1.00 56.00 112 GLY A C 1
ATOM 865 O O . GLY A 1 112 ? 24.137 9.362 -41.867 1.00 56.00 112 GLY A O 1
ATOM 866 N N . SER A 1 113 ? 24.008 7.610 -40.495 1.00 55.56 113 SER A N 1
ATOM 867 C CA . SER A 1 113 ? 22.718 7.138 -41.023 1.00 55.56 113 SER A CA 1
ATOM 868 C C . SER A 1 113 ? 21.595 7.458 -40.036 1.00 55.56 113 SER A C 1
ATOM 870 O O . SER A 1 113 ? 21.320 6.706 -39.100 1.00 55.56 113 SER A O 1
ATOM 872 N N . GLY A 1 114 ? 20.982 8.630 -40.199 1.00 51.75 114 GLY A N 1
ATOM 873 C CA . GLY A 1 114 ? 19.826 9.063 -39.422 1.00 51.75 114 GLY A CA 1
ATOM 874 C C . GLY A 1 114 ? 18.568 8.278 -39.786 1.00 51.75 114 GLY A C 1
ATOM 875 O O . GLY A 1 114 ? 17.828 8.689 -40.666 1.00 51.75 114 GLY A O 1
ATOM 876 N N . ALA A 1 115 ? 18.300 7.177 -39.088 1.00 50.72 115 ALA A N 1
ATOM 877 C CA . ALA A 1 115 ? 16.960 6.603 -38.979 1.00 50.72 115 ALA A CA 1
ATOM 878 C C . ALA A 1 115 ? 16.882 5.754 -37.704 1.00 50.72 115 ALA A C 1
ATOM 880 O O . ALA A 1 115 ? 17.394 4.638 -37.643 1.00 50.72 115 ALA A O 1
ATOM 881 N N . VAL A 1 116 ? 16.266 6.297 -36.654 1.00 51.56 116 VAL A N 1
ATOM 882 C CA . VAL A 1 116 ? 15.857 5.501 -35.491 1.00 51.56 116 VAL A CA 1
ATOM 883 C C . VAL A 1 116 ? 14.429 5.033 -35.777 1.00 51.56 116 VAL A C 1
ATOM 885 O O . VAL A 1 116 ? 13.561 5.897 -35.899 1.00 51.56 116 VAL A O 1
ATOM 888 N N . PRO A 1 117 ? 14.145 3.722 -35.901 1.00 51.91 117 PRO A N 1
ATOM 889 C CA . PRO A 1 117 ? 12.762 3.271 -35.986 1.00 51.91 117 PRO A CA 1
ATOM 890 C C . PRO A 1 117 ? 12.041 3.618 -34.670 1.00 51.91 117 PRO A C 1
ATOM 892 O O . PRO A 1 117 ? 12.638 3.461 -33.594 1.00 51.91 117 PRO A O 1
ATOM 895 N N . PRO A 1 118 ? 10.790 4.114 -34.717 1.00 48.75 118 PRO A N 1
ATOM 896 C CA . PRO A 1 118 ? 10.031 4.402 -33.511 1.00 48.75 118 PRO A CA 1
ATOM 897 C C . PRO A 1 118 ? 9.888 3.129 -32.676 1.00 48.75 118 PRO A C 1
ATOM 899 O O . PRO A 1 118 ? 9.724 2.023 -33.188 1.00 48.75 118 PRO A O 1
ATOM 902 N N . ALA A 1 119 ? 10.007 3.292 -31.360 1.00 51.62 119 ALA A N 1
ATOM 903 C CA . ALA A 1 119 ? 9.825 2.222 -30.394 1.00 51.62 119 ALA A CA 1
ATOM 904 C C . ALA A 1 119 ? 8.335 1.856 -30.297 1.00 51.62 119 ALA A C 1
ATOM 906 O O . ALA A 1 119 ? 7.683 2.182 -29.309 1.00 51.62 119 ALA A O 1
ATOM 907 N N . GLU A 1 120 ? 7.787 1.206 -31.318 1.00 45.22 120 GLU A N 1
ATOM 908 C CA . GLU A 1 120 ? 6.423 0.690 -31.277 1.00 45.22 120 GLU A CA 1
ATOM 909 C C . GLU A 1 120 ? 6.423 -0.695 -30.624 1.00 45.22 120 GLU A C 1
ATOM 911 O O . GLU A 1 120 ? 7.209 -1.571 -30.984 1.00 45.22 120 GLU A O 1
ATOM 916 N N . GLY A 1 121 ? 5.575 -0.872 -29.608 1.00 47.78 121 GLY A N 1
ATOM 917 C CA . GLY A 1 121 ? 5.397 -2.156 -28.922 1.00 47.78 121 GLY A CA 1
ATOM 918 C C . GLY A 1 121 ? 5.559 -2.142 -27.401 1.00 47.78 121 GLY A C 1
ATOM 919 O O . GLY A 1 121 ? 5.762 -3.199 -26.810 1.00 47.78 121 GLY A O 1
ATOM 920 N N . PHE A 1 122 ? 5.457 -0.988 -26.733 1.00 46.53 122 PHE A N 1
ATOM 921 C CA . PHE A 1 122 ? 5.137 -0.964 -25.302 1.00 46.53 122 PHE A CA 1
ATOM 922 C C . PHE A 1 122 ? 3.613 -0.979 -25.145 1.00 46.53 122 PHE A C 1
ATOM 924 O O . PHE A 1 122 ? 2.983 0.066 -25.017 1.00 46.53 122 PHE A O 1
ATOM 931 N N . THR A 1 123 ? 2.994 -2.156 -25.207 1.00 46.94 123 THR A N 1
ATOM 932 C CA . THR A 1 123 ? 1.618 -2.297 -24.721 1.00 46.94 123 THR A CA 1
ATOM 933 C C . THR A 1 123 ? 1.685 -2.544 -23.219 1.00 46.94 123 THR A C 1
ATOM 935 O O . THR A 1 123 ? 2.161 -3.599 -22.794 1.00 46.94 123 THR A O 1
ATOM 938 N N . ASP A 1 124 ? 1.232 -1.571 -22.427 1.00 44.91 124 ASP A N 1
ATOM 939 C CA . ASP A 1 124 ? 1.004 -1.688 -20.980 1.00 44.91 124 ASP A CA 1
ATOM 940 C C . ASP A 1 124 ? -0.186 -2.642 -20.751 1.00 44.91 124 ASP A C 1
ATOM 942 O O . ASP A 1 124 ? -1.325 -2.240 -20.533 1.00 44.91 124 ASP A O 1
ATOM 946 N N . GLY A 1 125 ? 0.056 -3.934 -20.966 1.00 53.69 125 GLY A N 1
ATOM 947 C CA . GLY A 1 125 ? -0.922 -5.001 -20.809 1.00 53.69 125 GLY A CA 1
ATOM 948 C C . GLY A 1 125 ? -0.390 -6.034 -19.819 1.00 53.69 125 GLY A C 1
ATOM 949 O O . GLY A 1 125 ? 0.785 -6.403 -19.912 1.00 53.69 125 GLY A O 1
ATOM 950 N N . PRO A 1 126 ? -1.205 -6.515 -18.861 1.00 47.41 126 PRO A N 1
ATOM 951 C CA . PRO A 1 126 ? -0.764 -7.545 -17.929 1.00 47.41 126 PRO A CA 1
ATOM 952 C C . PRO A 1 126 ? -0.292 -8.781 -18.712 1.00 47.41 126 PRO A C 1
ATOM 954 O O . PRO A 1 126 ? -0.928 -9.147 -19.707 1.00 47.41 126 PRO A O 1
ATOM 957 N N . PRO A 1 127 ? 0.806 -9.442 -18.296 1.00 54.44 127 PRO A N 1
ATOM 958 C CA . PRO A 1 127 ? 1.291 -10.617 -19.002 1.00 54.44 127 PRO A CA 1
ATOM 959 C C . PRO A 1 127 ? 0.192 -11.681 -19.006 1.00 54.44 127 PRO A C 1
ATOM 961 O O . PRO A 1 127 ? -0.299 -12.085 -17.946 1.00 54.44 127 PRO A O 1
ATOM 964 N N . ARG A 1 128 ? -0.203 -12.143 -20.200 1.00 57.25 128 ARG A 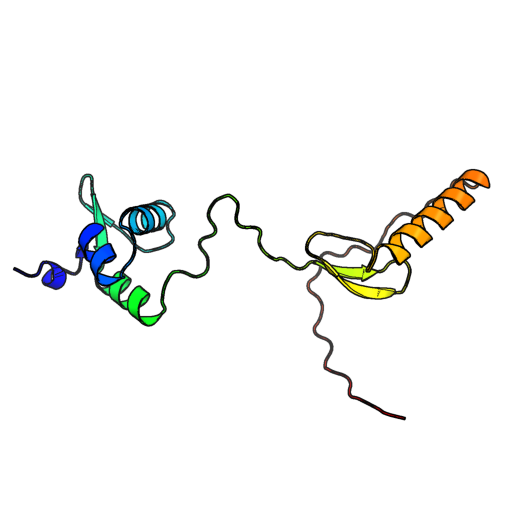N 1
ATOM 965 C CA . ARG A 1 128 ? -1.019 -13.353 -20.315 1.00 57.25 128 ARG A CA 1
ATOM 966 C C . ARG A 1 128 ? -0.216 -14.482 -19.674 1.00 57.25 128 ARG A C 1
ATOM 968 O O . ARG A 1 128 ? 0.944 -14.692 -20.026 1.00 57.25 128 ARG A O 1
ATOM 975 N N . ARG A 1 129 ? -0.805 -15.173 -18.693 1.00 53.03 129 ARG A N 1
ATOM 976 C CA . ARG A 1 129 ? -0.183 -16.359 -18.095 1.00 53.03 129 ARG A CA 1
ATOM 977 C C . ARG A 1 129 ? -0.044 -17.404 -19.194 1.00 53.03 129 ARG A C 1
ATOM 979 O O . ARG A 1 129 ? -1.045 -17.960 -19.633 1.00 53.03 129 ARG A O 1
ATOM 986 N N . HIS A 1 130 ? 1.179 -17.656 -19.635 1.00 54.22 130 HIS A N 1
ATOM 987 C CA . HIS A 1 130 ? 1.481 -18.864 -20.387 1.00 54.22 130 HIS A CA 1
ATOM 988 C C . HIS A 1 130 ? 1.702 -20.008 -19.386 1.00 54.22 130 HIS A C 1
ATOM 990 O O . HIS A 1 130 ? 2.309 -19.769 -18.335 1.00 54.22 130 HIS A O 1
ATOM 996 N N . PRO A 1 131 ? 1.175 -21.217 -19.647 1.00 54.00 131 PRO A N 1
ATOM 997 C CA . PRO A 1 131 ? 1.380 -22.353 -18.761 1.00 54.00 131 PRO A CA 1
ATOM 998 C C . PRO A 1 131 ? 2.852 -22.780 -18.759 1.00 54.00 131 PRO A C 1
ATOM 1000 O O . PRO A 1 131 ? 3.583 -22.557 -19.724 1.00 54.00 131 PRO A O 1
ATOM 1003 N N . ALA A 1 132 ? 3.277 -23.363 -17.639 1.00 55.25 132 ALA A N 1
ATOM 1004 C CA . ALA A 1 132 ? 4.629 -23.856 -17.433 1.00 55.25 132 ALA A CA 1
ATOM 1005 C C . ALA A 1 132 ? 4.944 -24.977 -18.433 1.00 55.25 132 ALA A C 1
ATOM 1007 O O . ALA A 1 132 ? 4.354 -26.052 -18.365 1.00 55.25 132 ALA A O 1
ATOM 1008 N N . SER A 1 133 ? 5.876 -24.724 -19.350 1.00 49.72 133 SER A N 1
ATOM 1009 C CA . SER A 1 133 ? 6.420 -25.763 -20.223 1.00 49.72 133 SER A CA 1
ATOM 1010 C C . SER A 1 133 ? 7.648 -26.385 -19.569 1.00 49.72 133 SER A C 1
ATOM 1012 O O . SER A 1 133 ? 8.577 -25.689 -19.159 1.00 49.72 133 SER A O 1
ATOM 1014 N N . HIS A 1 134 ? 7.581 -27.705 -19.445 1.00 49.50 134 HIS A N 1
ATOM 1015 C CA . HIS A 1 134 ? 8.467 -28.586 -18.705 1.00 49.50 134 HIS A CA 1
ATOM 1016 C C . HIS A 1 134 ? 9.923 -28.644 -19.196 1.00 49.50 134 HIS A C 1
ATOM 1018 O O . HIS A 1 134 ? 10.264 -28.319 -20.329 1.00 49.50 134 HIS A O 1
ATOM 1024 N N . SER A 1 135 ? 10.743 -29.139 -18.271 1.00 50.53 135 SER A N 1
ATOM 1025 C CA . SER A 1 135 ? 12.092 -29.691 -18.382 1.00 50.53 135 SER A CA 1
ATOM 1026 C C . SER A 1 135 ? 12.358 -30.614 -19.575 1.00 50.53 135 SER A C 1
ATOM 1028 O O . SER A 1 135 ? 11.526 -31.461 -19.890 1.00 50.53 135 SER A O 1
ATOM 1030 N N . SER A 1 136 ? 13.589 -30.552 -20.090 1.00 46.19 136 SER A N 1
ATOM 1031 C CA . SER A 1 136 ? 14.501 -31.667 -20.438 1.00 46.19 136 SER A CA 1
ATOM 1032 C C . SER A 1 136 ? 15.822 -31.009 -20.884 1.00 46.19 136 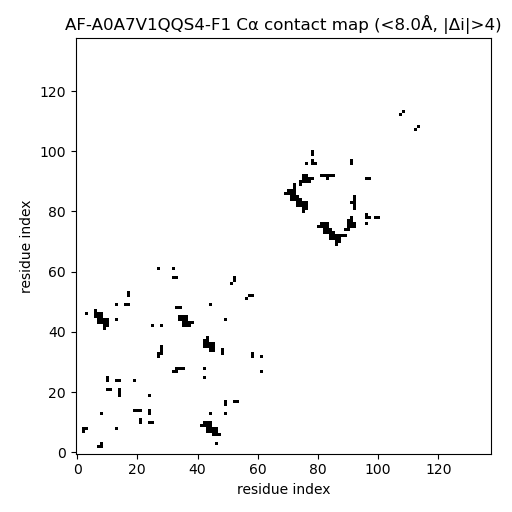SER A C 1
ATOM 1034 O O . SER A 1 136 ? 15.774 -30.054 -21.648 1.00 46.19 136 SER A O 1
ATOM 1036 N N . GLY A 1 137 ? 17.019 -31.323 -20.392 1.00 56.25 137 GLY A N 1
ATOM 1037 C CA . GLY A 1 137 ? 17.494 -32.584 -19.842 1.00 56.25 137 GLY A CA 1
ATOM 1038 C C . GLY A 1 137 ? 18.353 -33.271 -20.903 1.00 56.25 137 GLY A C 1
ATOM 1039 O O . GLY A 1 137 ? 17.781 -33.852 -21.821 1.00 56.25 137 GLY A O 1
ATOM 1040 N N . GLN A 1 138 ? 19.675 -33.223 -20.680 1.00 56.81 138 GLN A N 1
ATOM 1041 C CA . GLN A 1 138 ? 20.814 -33.775 -21.444 1.00 56.81 138 GLN A CA 1
ATOM 1042 C C . GLN A 1 138 ? 21.476 -32.834 -22.454 1.00 56.81 138 GLN A C 1
ATOM 1044 O O . GLN A 1 138 ? 20.840 -32.462 -23.460 1.00 56.81 138 GLN A O 1
#

pLDDT: mean 75.21, std 18.49, range [36.41, 94.88]